Protein AF-A0A5R8N862-F1 (afdb_monomer_lite)

Foldseek 3Di:
DDDDDDDPPPPDDPDDPVQDWAFDDDDPPDTDTPNDPDDPPDDDDDDDDDDPVPHDDDDDDDDPVVVVVVVPVD

Radius of gyration: 16.67 Å; chains: 1; bounding box: 37×37×40 Å

pLDDT: mean 75.96, std 22.89, range [30.66, 96.88]

Structure (mmCIF, N/CA/C/O backbone):
data_AF-A0A5R8N862-F1
#
_entry.id   AF-A0A5R8N862-F1
#
loop_
_atom_site.group_PDB
_atom_site.id
_atom_site.type_symbol
_atom_site.label_atom_id
_atom_site.label_alt_id
_atom_site.label_comp_id
_atom_site.label_asym_id
_atom_site.label_entity_id
_atom_site.label_seq_id
_atom_site.pdbx_PDB_ins_code
_atom_site.Cartn_x
_atom_site.Cartn_y
_atom_site.Cartn_z
_atom_site.occupancy
_atom_site.B_iso_or_equiv
_atom_site.auth_seq_id
_atom_site.auth_comp_id
_atom_site.auth_asym_id
_atom_site.auth_atom_id
_atom_site.pdbx_PDB_model_num
ATOM 1 N N . MET A 1 1 ? 20.498 -25.082 15.033 1.00 40.19 1 MET A N 1
ATOM 2 C CA . MET A 1 1 ? 20.958 -24.520 13.742 1.00 40.19 1 MET A CA 1
ATOM 3 C C . MET A 1 1 ? 19.725 -24.200 12.896 1.00 40.19 1 MET A C 1
ATOM 5 O O . MET A 1 1 ? 19.329 -25.005 12.067 1.00 40.19 1 MET A O 1
ATOM 9 N N . HIS A 1 2 ? 19.057 -23.073 13.162 1.00 34.34 2 HIS A N 1
ATOM 10 C CA . HIS A 1 2 ? 17.881 -22.642 12.398 1.00 34.34 2 HIS A CA 1
ATOM 11 C C . HIS A 1 2 ? 18.330 -21.664 11.311 1.00 34.34 2 HIS A C 1
ATOM 13 O O . HIS A 1 2 ? 18.893 -20.617 11.617 1.00 34.34 2 HIS A O 1
ATOM 19 N N . ARG A 1 3 ? 18.131 -22.028 10.039 1.00 41.44 3 ARG A N 1
ATOM 20 C CA . ARG A 1 3 ? 18.270 -21.095 8.915 1.00 41.44 3 ARG A CA 1
ATOM 21 C C . ARG A 1 3 ? 16.948 -20.364 8.740 1.00 41.44 3 ARG A C 1
ATOM 23 O O . ARG A 1 3 ? 15.981 -20.943 8.254 1.00 41.44 3 ARG A O 1
ATOM 30 N N . GLU A 1 4 ? 16.939 -19.101 9.125 1.00 36.69 4 GLU A N 1
ATOM 31 C CA . GLU A 1 4 ? 15.889 -18.152 8.790 1.00 36.69 4 GLU A CA 1
ATOM 32 C C . GLU A 1 4 ? 15.958 -17.889 7.276 1.00 36.69 4 GLU A C 1
ATOM 34 O O . GLU A 1 4 ? 16.959 -17.38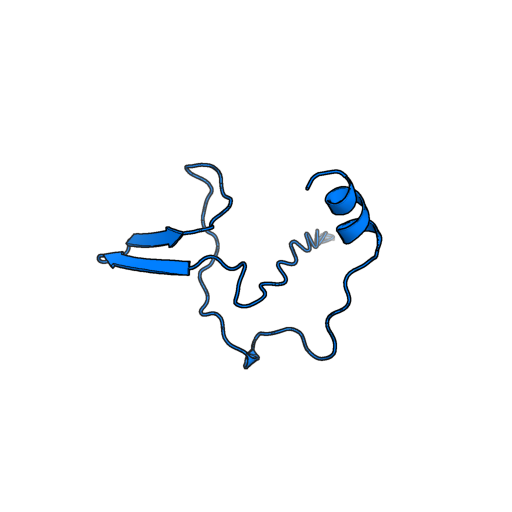5 6.762 1.00 36.69 4 GLU A O 1
ATOM 39 N N . ARG A 1 5 ? 14.939 -18.322 6.525 1.00 42.66 5 ARG A N 1
ATOM 40 C CA . ARG A 1 5 ? 14.799 -17.962 5.109 1.00 42.66 5 ARG A CA 1
ATOM 41 C C . ARG A 1 5 ? 13.888 -16.749 5.033 1.00 42.66 5 ARG A C 1
ATOM 43 O O . ARG A 1 5 ? 12.686 -16.860 5.243 1.00 42.66 5 ARG A O 1
ATOM 50 N N . ARG A 1 6 ? 14.479 -15.599 4.729 1.00 36.84 6 ARG A N 1
ATOM 51 C CA . ARG A 1 6 ? 13.760 -14.367 4.415 1.00 36.84 6 ARG A CA 1
ATOM 52 C C . ARG A 1 6 ? 13.291 -14.453 2.964 1.00 36.84 6 ARG A C 1
ATOM 54 O O . ARG A 1 6 ? 14.116 -14.421 2.055 1.00 36.84 6 ARG A O 1
ATOM 61 N N . LEU A 1 7 ? 11.989 -14.620 2.755 1.00 31.94 7 LEU A N 1
ATOM 62 C CA . LEU A 1 7 ? 11.359 -14.382 1.458 1.00 31.94 7 LEU A CA 1
ATOM 63 C C . LEU A 1 7 ? 11.067 -12.883 1.382 1.00 31.94 7 LEU A C 1
ATOM 65 O O . LEU A 1 7 ? 10.140 -12.389 2.015 1.00 31.94 7 LEU A O 1
ATOM 69 N N . GLU A 1 8 ? 11.909 -12.150 0.662 1.00 31.41 8 GLU A N 1
ATOM 70 C CA . GLU A 1 8 ? 11.672 -10.743 0.340 1.00 31.41 8 GLU A CA 1
ATOM 71 C C . GLU A 1 8 ? 10.670 -10.698 -0.825 1.00 31.41 8 GLU A C 1
ATOM 73 O O . GLU A 1 8 ? 11.046 -10.705 -1.996 1.00 31.41 8 GLU A O 1
ATOM 78 N N . VAL A 1 9 ? 9.370 -10.717 -0.523 1.00 30.66 9 VAL A N 1
ATOM 79 C CA . VAL A 1 9 ? 8.350 -10.367 -1.521 1.00 30.66 9 VAL A CA 1
ATOM 80 C C . VAL A 1 9 ? 8.366 -8.847 -1.637 1.00 30.66 9 VAL A C 1
ATOM 82 O O . VAL A 1 9 ? 7.788 -8.140 -0.815 1.00 30.66 9 VAL A O 1
ATOM 85 N N . ARG A 1 10 ? 9.088 -8.330 -2.634 1.00 32.59 10 ARG A N 1
ATOM 86 C CA . ARG A 1 10 ? 9.071 -6.903 -2.973 1.00 32.59 10 ARG A CA 1
ATOM 87 C C . ARG A 1 10 ? 7.814 -6.595 -3.774 1.00 32.59 10 ARG A C 1
ATOM 89 O O . ARG A 1 10 ? 7.853 -6.545 -4.999 1.00 32.59 10 ARG A O 1
ATOM 96 N N . LEU A 1 11 ? 6.702 -6.383 -3.079 1.00 36.47 11 LEU A N 1
ATOM 97 C CA . LEU A 1 11 ? 5.550 -5.707 -3.666 1.00 36.47 11 LEU A CA 1
ATOM 98 C C . LEU A 1 11 ? 5.824 -4.196 -3.600 1.00 36.47 11 LEU A C 1
ATOM 100 O O . LEU A 1 11 ? 5.459 -3.513 -2.648 1.00 36.47 11 LEU A O 1
ATOM 104 N N . GLY A 1 12 ? 6.604 -3.694 -4.557 1.00 33.75 12 GLY A N 1
ATOM 105 C CA . GLY A 1 12 ? 6.907 -2.270 -4.662 1.00 33.75 12 GLY A CA 1
ATOM 106 C C . GLY A 1 12 ? 5.783 -1.549 -5.395 1.00 33.75 12 GLY A C 1
ATOM 107 O O . GLY A 1 12 ? 5.761 -1.561 -6.622 1.00 33.75 12 GLY A O 1
ATOM 108 N N . PHE A 1 13 ? 4.872 -0.909 -4.666 1.00 40.69 13 PHE A N 1
ATOM 109 C CA . PHE A 1 13 ? 3.998 0.104 -5.253 1.00 40.69 13 PHE A CA 1
ATOM 110 C C . PHE A 1 13 ? 4.784 1.415 -5.365 1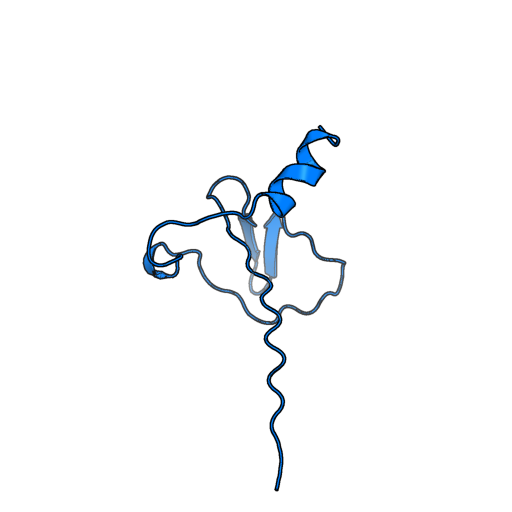.00 40.69 13 PHE A C 1
ATOM 112 O O . PHE A 1 13 ? 5.109 2.039 -4.358 1.00 40.69 13 PHE A O 1
ATOM 119 N N . VAL A 1 14 ? 5.093 1.847 -6.589 1.00 39.38 14 VAL A N 1
ATOM 120 C CA . VAL A 1 14 ? 5.452 3.247 -6.856 1.00 39.38 14 VAL A CA 1
ATOM 121 C C . VAL A 1 14 ? 4.137 4.002 -7.018 1.00 39.38 14 VAL A C 1
ATOM 123 O O . VAL A 1 14 ? 3.570 4.053 -8.107 1.00 39.38 14 VAL A O 1
ATOM 126 N N . ALA A 1 15 ? 3.615 4.560 -5.927 1.00 40.12 15 ALA A N 1
ATOM 127 C CA . ALA A 1 15 ? 2.471 5.457 -6.007 1.00 40.12 15 ALA A CA 1
ATOM 128 C C . ALA A 1 15 ? 2.943 6.803 -6.582 1.00 40.12 15 ALA A C 1
ATOM 130 O O . ALA A 1 15 ? 3.615 7.585 -5.912 1.00 40.12 15 ALA A O 1
ATOM 131 N N . ARG A 1 16 ? 2.600 7.102 -7.841 1.00 45.72 16 ARG A N 1
ATOM 132 C CA . ARG A 1 16 ? 2.497 8.508 -8.261 1.00 45.72 16 ARG A CA 1
ATOM 133 C C . ARG A 1 16 ? 1.259 9.097 -7.585 1.00 45.72 16 ARG A C 1
ATOM 135 O O . ARG A 1 16 ? 0.246 8.408 -7.496 1.00 45.72 16 ARG A O 1
ATOM 142 N N . ARG A 1 17 ? 1.303 10.383 -7.211 1.00 48.81 17 ARG A N 1
ATOM 143 C CA . ARG A 1 17 ? 0.179 11.142 -6.608 1.00 48.81 17 ARG A CA 1
ATOM 144 C C . ARG A 1 17 ? -1.172 11.010 -7.335 1.00 48.81 17 ARG A C 1
ATOM 146 O O . ARG A 1 17 ? -2.197 11.329 -6.751 1.00 48.81 17 ARG A O 1
ATOM 153 N N . GLU A 1 18 ? -1.179 10.554 -8.586 1.00 46.91 18 GLU A N 1
ATOM 154 C CA . GLU A 1 18 ? -2.372 10.412 -9.427 1.00 46.91 18 GLU A CA 1
ATOM 155 C C . GLU A 1 18 ? -2.898 8.961 -9.547 1.00 46.91 18 GLU A C 1
ATOM 157 O O . GLU A 1 18 ? -3.955 8.761 -10.135 1.00 46.91 18 GLU A O 1
ATOM 162 N N . GLN A 1 19 ? -2.215 7.951 -8.981 1.00 55.75 19 GLN A N 1
ATOM 163 C CA . GLN A 1 19 ? -2.621 6.527 -9.036 1.00 55.75 19 GLN A CA 1
ATOM 164 C C . GLN A 1 19 ? -2.616 5.814 -7.663 1.00 55.75 19 GLN A C 1
ATOM 166 O O . GLN A 1 19 ? -2.439 4.601 -7.586 1.00 55.75 19 GLN A O 1
ATOM 171 N N . GLY A 1 20 ? -2.762 6.556 -6.563 1.00 73.31 20 GLY A N 1
ATOM 172 C CA . GLY A 1 20 ? -2.763 5.999 -5.204 1.00 73.31 20 GLY A CA 1
ATOM 173 C C . GLY A 1 20 ? -4.153 5.636 -4.667 1.00 73.31 20 GLY A C 1
ATOM 174 O O . GLY A 1 20 ? -5.176 6.098 -5.172 1.00 73.31 20 GLY A O 1
ATOM 175 N N . VAL A 1 21 ? -4.179 4.850 -3.585 1.00 85.31 21 VAL A N 1
ATOM 176 C CA . VAL A 1 21 ? -5.380 4.647 -2.761 1.00 85.31 21 VAL A CA 1
ATOM 177 C C . VAL A 1 21 ? -5.708 5.960 -2.047 1.00 85.31 21 VAL A C 1
ATOM 179 O O . VAL A 1 21 ? -4.895 6.463 -1.274 1.00 85.31 21 VAL A O 1
ATOM 182 N N . ALA A 1 22 ? -6.887 6.523 -2.300 1.00 88.69 22 ALA A N 1
ATOM 183 C CA . ALA A 1 22 ? -7.300 7.808 -1.740 1.00 88.69 22 ALA A CA 1
ATOM 184 C C . ALA A 1 22 ? -8.319 7.627 -0.611 1.00 88.69 22 ALA A C 1
ATOM 186 O O . ALA A 1 22 ? -9.334 6.953 -0.800 1.00 88.69 22 ALA A O 1
ATOM 187 N N . THR A 1 23 ? -8.088 8.275 0.533 1.00 92.94 23 THR A N 1
ATOM 188 C CA . THR A 1 23 ? -9.054 8.325 1.639 1.00 92.94 23 THR A CA 1
ATOM 189 C C . THR A 1 23 ? -10.242 9.211 1.274 1.00 92.94 23 THR A C 1
ATOM 191 O O . THR A 1 23 ? -10.073 10.357 0.862 1.00 92.94 23 THR A O 1
ATOM 194 N N . LEU A 1 24 ? -11.450 8.678 1.441 1.00 94.19 24 LEU A N 1
ATOM 195 C CA . LEU A 1 24 ? -12.719 9.364 1.202 1.00 94.19 24 LEU A CA 1
ATOM 196 C C . LEU A 1 24 ? -13.357 9.859 2.504 1.00 94.19 24 LEU A C 1
ATOM 198 O O . LEU A 1 24 ? -13.863 10.976 2.546 1.00 94.19 24 LEU A O 1
ATOM 202 N N . ALA A 1 25 ? -13.344 9.024 3.546 1.00 95.25 25 ALA A N 1
ATOM 203 C CA . ALA A 1 25 ? -13.934 9.309 4.852 1.00 95.25 25 ALA A CA 1
ATOM 204 C C . ALA A 1 25 ? -13.279 8.451 5.945 1.00 95.25 25 ALA A C 1
ATOM 206 O O . ALA A 1 25 ? -12.660 7.425 5.648 1.00 95.25 25 ALA A O 1
ATOM 207 N N . VAL A 1 26 ? -13.431 8.883 7.197 1.00 96.62 26 VAL A N 1
ATOM 208 C CA . VAL A 1 26 ? -13.009 8.140 8.388 1.00 96.62 26 VAL A CA 1
ATOM 209 C C . VAL A 1 26 ? -14.158 8.153 9.387 1.00 96.62 26 VAL A C 1
ATOM 211 O O . VAL A 1 26 ? -14.532 9.221 9.871 1.00 96.62 26 VAL A O 1
ATOM 214 N N . ASP A 1 27 ? -14.666 6.968 9.709 1.00 96.75 27 ASP A N 1
ATOM 215 C CA . ASP A 1 27 ? -15.800 6.759 10.603 1.00 96.75 27 ASP A CA 1
ATOM 216 C C . ASP A 1 27 ? -15.367 5.835 11.751 1.00 96.75 27 ASP A C 1
ATOM 218 O O . ASP A 1 27 ? -15.414 4.610 11.678 1.00 96.75 27 ASP A O 1
ATOM 222 N N . GLY A 1 28 ? -14.867 6.431 12.838 1.00 96.88 28 GLY A N 1
ATOM 223 C CA . GLY A 1 28 ? -14.313 5.673 13.961 1.00 96.88 28 GLY A CA 1
ATOM 224 C C . GLY A 1 28 ? -13.045 4.906 13.572 1.00 96.88 28 GLY A C 1
ATOM 225 O O . GLY A 1 28 ? -11.981 5.510 13.454 1.00 96.88 28 GLY A O 1
ATOM 226 N N . LEU A 1 29 ? -13.157 3.581 13.427 1.00 94.88 29 LEU A N 1
ATOM 227 C CA . LEU A 1 29 ? -12.062 2.697 12.996 1.00 94.88 29 LEU A CA 1
ATOM 228 C C . LEU A 1 29 ? -12.163 2.296 11.517 1.00 94.88 29 LEU A C 1
ATOM 230 O O . LEU A 1 29 ? -11.268 1.614 11.016 1.00 94.88 29 LEU A O 1
ATOM 234 N N . ASP A 1 30 ? -13.213 2.735 10.824 1.00 96.25 30 ASP A N 1
ATOM 235 C CA . ASP A 1 30 ? -13.415 2.458 9.409 1.00 96.25 30 ASP A CA 1
ATOM 236 C C . ASP A 1 30 ? -12.792 3.565 8.551 1.00 96.25 30 ASP A C 1
ATOM 238 O O . ASP A 1 30 ? -12.997 4.760 8.781 1.00 96.25 30 ASP A O 1
ATOM 242 N N . ILE A 1 31 ? -12.018 3.163 7.540 1.00 96.00 31 ILE A N 1
ATOM 243 C CA . ILE A 1 31 ? -11.410 4.065 6.558 1.00 96.00 31 ILE A CA 1
ATOM 244 C C . ILE A 1 31 ? -12.004 3.731 5.195 1.00 96.00 31 ILE A C 1
ATOM 246 O O . ILE A 1 31 ? -11.732 2.680 4.613 1.00 96.00 31 ILE A O 1
ATOM 250 N N . HIS A 1 32 ? -12.792 4.654 4.658 1.00 95.50 32 HIS A N 1
ATOM 251 C CA . HIS A 1 32 ? -13.367 4.513 3.329 1.00 95.50 32 HIS A CA 1
ATOM 252 C C . HIS A 1 32 ? -12.342 4.977 2.302 1.00 95.50 32 HIS A C 1
ATOM 254 O O . HIS A 1 32 ? -11.881 6.117 2.365 1.00 95.50 32 HIS A O 1
ATOM 260 N N . VAL A 1 33 ? -11.995 4.119 1.344 1.00 95.06 33 VAL A N 1
A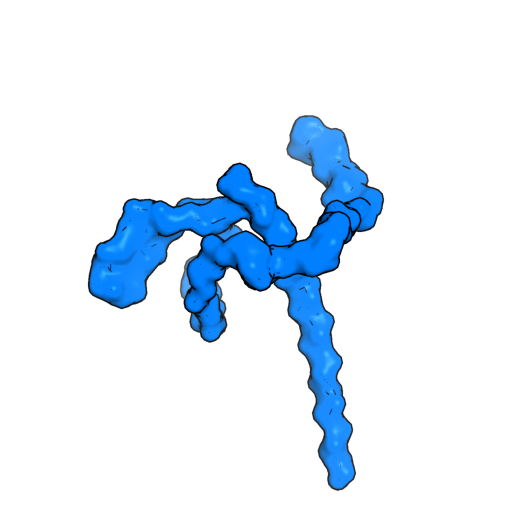TOM 261 C CA . VAL A 1 33 ? -10.967 4.411 0.338 1.00 95.06 33 VAL A CA 1
ATOM 262 C C . VAL A 1 33 ? -11.465 4.191 -1.087 1.00 95.06 33 VAL A C 1
ATOM 264 O O . VAL A 1 33 ? -12.418 3.452 -1.329 1.00 95.06 33 VAL A O 1
ATOM 267 N N . ARG A 1 34 ? -10.796 4.821 -2.054 1.00 92.50 34 ARG A N 1
ATOM 268 C CA . ARG A 1 34 ? -10.955 4.569 -3.493 1.00 92.50 34 ARG A CA 1
ATOM 269 C C . ARG A 1 34 ? -9.627 4.126 -4.090 1.00 92.50 34 ARG A C 1
ATOM 271 O O . ARG A 1 34 ? -8.591 4.667 -3.724 1.00 92.50 34 ARG A O 1
ATOM 278 N N . GLY A 1 35 ? -9.676 3.199 -5.046 1.00 89.31 35 GLY A N 1
ATOM 279 C CA . GLY A 1 35 ? -8.492 2.747 -5.786 1.00 89.31 35 GLY A CA 1
ATOM 280 C C . GLY A 1 35 ? -7.682 1.657 -5.082 1.00 89.31 35 GLY A C 1
ATOM 281 O O . GLY A 1 35 ? -6.578 1.362 -5.521 1.00 89.31 35 GLY A O 1
ATOM 282 N N . LEU A 1 36 ? -8.210 1.060 -4.005 1.00 92.25 36 LEU A N 1
ATOM 283 C CA . LEU A 1 36 ? -7.629 -0.142 -3.409 1.00 92.25 36 LEU A CA 1
ATOM 284 C C . LEU A 1 36 ? -7.961 -1.351 -4.288 1.00 92.25 36 LEU A C 1
ATOM 286 O O . LEU A 1 36 ? -9.125 -1.723 -4.413 1.00 92.25 36 LEU A O 1
ATOM 290 N N . ASP A 1 37 ? -6.933 -1.955 -4.873 1.00 91.88 37 ASP A N 1
ATOM 291 C CA . ASP A 1 37 ? -7.043 -3.192 -5.645 1.00 91.88 37 ASP A CA 1
ATOM 292 C C . ASP A 1 37 ? -6.819 -4.402 -4.728 1.00 91.88 37 ASP A C 1
ATOM 294 O O . ASP A 1 37 ? -5.744 -5.000 -4.684 1.00 91.88 37 ASP A O 1
ATOM 298 N N . ALA A 1 38 ? -7.819 -4.698 -3.898 1.00 91.94 38 ALA A N 1
ATOM 299 C CA . ALA A 1 38 ? -7.810 -5.845 -2.999 1.00 91.94 38 ALA A CA 1
ATOM 300 C C . ALA A 1 38 ? -9.144 -6.590 -3.072 1.00 91.94 38 ALA A C 1
ATOM 302 O O . ALA A 1 38 ? -10.210 -5.985 -3.187 1.00 91.94 38 ALA A O 1
ATOM 303 N N . ILE A 1 39 ? -9.080 -7.917 -2.971 1.00 96.31 39 ILE A N 1
ATOM 304 C CA . ILE A 1 39 ? -10.275 -8.757 -2.867 1.00 96.31 39 ILE A CA 1
ATOM 305 C C . ILE A 1 39 ? -10.91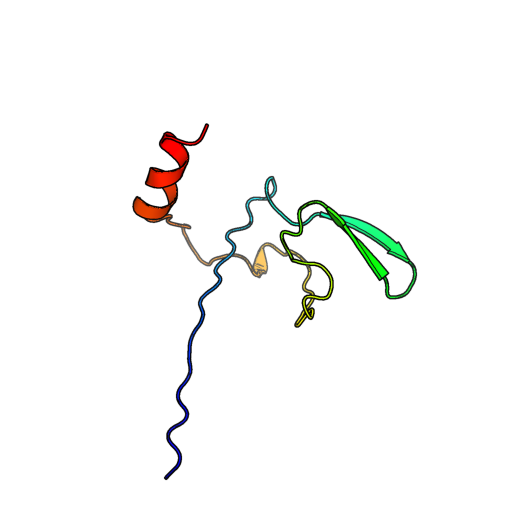4 -8.530 -1.494 1.00 96.31 39 ILE A C 1
ATOM 307 O O . ILE A 1 39 ? -10.212 -8.331 -0.498 1.00 96.31 39 ILE A O 1
ATOM 311 N N . ASP A 1 40 ? -12.242 -8.592 -1.433 1.00 95.50 40 ASP A N 1
ATOM 312 C CA . ASP A 1 40 ? -12.979 -8.505 -0.176 1.00 95.50 40 ASP A CA 1
ATOM 313 C C . ASP A 1 40 ? -12.460 -9.504 0.879 1.00 95.50 40 ASP A C 1
ATOM 315 O O . ASP A 1 40 ? -12.116 -10.649 0.571 1.00 95.50 40 ASP A O 1
ATOM 319 N N . GLY A 1 41 ? -12.359 -9.045 2.127 1.00 94.12 41 GLY A N 1
ATOM 320 C CA . GLY A 1 41 ? -11.811 -9.822 3.244 1.00 94.12 41 GLY A CA 1
ATOM 321 C C . GLY A 1 41 ? -10.286 -10.003 3.254 1.00 94.12 41 GLY A C 1
ATOM 322 O O . GLY A 1 41 ? -9.775 -10.679 4.150 1.00 94.12 41 GLY A O 1
ATOM 323 N N . THR A 1 42 ? -9.540 -9.408 2.313 1.00 96.44 42 THR A N 1
ATOM 324 C CA . THR A 1 42 ? -8.065 -9.423 2.353 1.00 96.44 42 THR A CA 1
ATOM 325 C C . THR A 1 42 ? -7.567 -8.764 3.649 1.00 96.44 42 THR A C 1
ATOM 327 O O . THR A 1 42 ? -7.900 -7.603 3.896 1.00 96.44 42 THR A O 1
ATOM 330 N N . PRO A 1 43 ? -6.759 -9.451 4.484 1.00 95.88 43 PRO A N 1
ATOM 331 C CA . PRO A 1 43 ? -6.255 -8.863 5.721 1.00 95.88 43 PRO A CA 1
ATOM 332 C C . PRO A 1 43 ? -5.377 -7.632 5.472 1.00 95.88 43 PRO A C 1
ATOM 334 O O . PRO A 1 43 ? -4.426 -7.682 4.690 1.00 95.88 43 PRO A O 1
ATOM 337 N N . VAL A 1 44 ? -5.651 -6.548 6.198 1.00 94.06 44 VAL A N 1
ATOM 338 C CA . VAL A 1 44 ? -4.792 -5.358 6.226 1.00 94.06 44 VAL A CA 1
ATOM 339 C C . VAL A 1 44 ? -3.680 -5.576 7.249 1.00 94.06 44 VAL A C 1
ATOM 341 O O . VAL A 1 44 ? -3.952 -5.873 8.410 1.00 94.06 44 VAL A O 1
ATOM 344 N N . LEU A 1 45 ? -2.425 -5.444 6.816 1.00 94.75 45 LEU A N 1
ATOM 345 C CA . LEU A 1 45 ? -1.258 -5.663 7.679 1.00 94.75 45 LEU A CA 1
ATOM 346 C C . LEU A 1 45 ? -0.755 -4.380 8.353 1.00 94.75 45 LEU A C 1
ATOM 348 O O . LEU A 1 45 ? -0.297 -4.437 9.490 1.00 94.75 45 LEU A O 1
ATOM 352 N N . ASP A 1 46 ? -0.804 -3.244 7.653 1.00 92.31 46 ASP A N 1
ATOM 353 C CA . ASP A 1 46 ? -0.328 -1.944 8.141 1.00 92.31 46 ASP A CA 1
ATOM 354 C C . ASP A 1 46 ? -1.023 -0.799 7.384 1.00 92.31 46 ASP A C 1
ATOM 356 O O . ASP A 1 46 ? -1.437 -0.974 6.234 1.00 92.31 46 ASP A O 1
ATOM 360 N N . ILE A 1 47 ? -1.125 0.374 8.015 1.00 90.81 47 ILE A N 1
ATOM 361 C CA . ILE A 1 47 ? -1.641 1.612 7.415 1.00 90.81 47 ILE A CA 1
ATOM 362 C C . ILE A 1 47 ? -0.664 2.740 7.746 1.00 90.81 47 ILE A C 1
ATOM 364 O O . ILE A 1 47 ? -0.373 3.011 8.911 1.00 90.81 47 ILE A O 1
ATOM 368 N N . ARG A 1 48 ? -0.164 3.422 6.712 1.00 86.31 48 ARG A N 1
ATOM 369 C CA . ARG A 1 48 ? 0.826 4.502 6.833 1.00 86.31 48 ARG A CA 1
ATOM 370 C C . ARG A 1 48 ? 0.353 5.741 6.076 1.00 86.31 48 ARG A C 1
ATOM 372 O O . ARG A 1 48 ? -0.240 5.592 5.008 1.00 86.31 48 ARG A O 1
ATOM 379 N N . PRO A 1 49 ? 0.636 6.952 6.580 1.00 84.50 49 PRO A N 1
ATOM 380 C CA . PRO A 1 49 ? 0.448 8.160 5.791 1.00 84.50 49 PRO A CA 1
ATOM 381 C C . PRO A 1 49 ? 1.420 8.178 4.605 1.00 84.50 49 PRO A C 1
ATOM 383 O O . PRO A 1 49 ? 2.588 7.811 4.748 1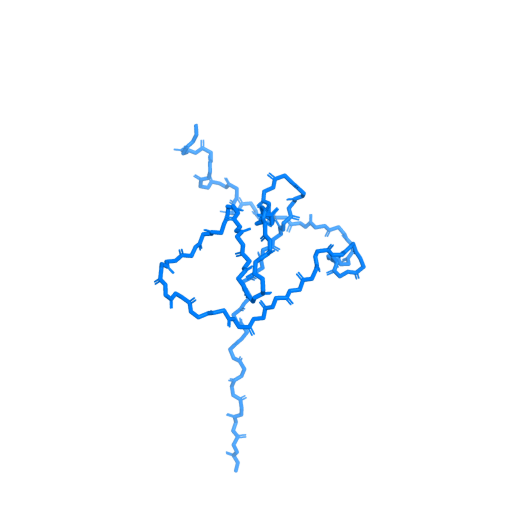.00 84.50 49 PRO A O 1
ATOM 386 N N . ASP A 1 50 ? 0.943 8.647 3.454 1.00 85.50 50 ASP A N 1
ATOM 387 C CA . ASP A 1 50 ? 1.797 8.953 2.306 1.00 85.50 50 ASP A CA 1
ATOM 388 C C . ASP A 1 50 ? 2.595 10.232 2.601 1.00 85.50 50 ASP A C 1
ATOM 390 O O . ASP A 1 50 ? 2.037 11.329 2.682 1.00 85.50 50 ASP A O 1
ATOM 394 N N . MET A 1 51 ? 3.898 10.079 2.839 1.00 84.06 51 MET A N 1
ATOM 395 C CA . MET A 1 51 ? 4.811 11.167 3.190 1.00 84.06 51 MET A CA 1
ATOM 396 C C . MET A 1 51 ? 6.007 11.157 2.243 1.00 84.06 51 MET A C 1
ATOM 398 O O . MET A 1 51 ? 6.618 10.113 2.015 1.00 84.06 51 MET A O 1
ATOM 402 N N . THR A 1 52 ? 6.379 12.337 1.741 1.00 85.19 52 THR A N 1
ATOM 403 C CA . THR A 1 52 ? 7.505 12.511 0.803 1.00 85.19 52 THR A CA 1
ATOM 404 C C . THR A 1 52 ? 8.806 11.959 1.387 1.00 85.19 52 THR A C 1
ATOM 406 O O . THR A 1 52 ? 9.615 11.363 0.682 1.00 85.19 52 THR A O 1
ATOM 409 N N . GLU A 1 53 ? 8.982 12.108 2.696 1.00 86.88 53 GLU A N 1
ATOM 410 C CA . GLU A 1 53 ? 10.127 11.660 3.483 1.00 86.88 53 GLU A CA 1
ATOM 411 C C . GLU A 1 53 ? 10.272 10.130 3.529 1.00 86.88 53 GLU A C 1
ATOM 413 O O . GLU A 1 53 ? 11.367 9.630 3.785 1.00 86.88 53 GLU A O 1
ATOM 418 N N . PHE A 1 54 ? 9.191 9.387 3.264 1.00 82.31 54 PHE A N 1
ATOM 419 C CA . PHE A 1 54 ? 9.194 7.925 3.140 1.00 82.31 54 PHE A CA 1
ATOM 420 C C . PHE A 1 54 ? 9.241 7.441 1.685 1.00 82.31 54 PHE A C 1
ATOM 422 O O . PHE A 1 54 ? 9.219 6.234 1.440 1.00 82.31 54 PHE A O 1
ATOM 429 N N . GLY A 1 55 ? 9.314 8.363 0.723 1.00 83.88 55 GLY A N 1
ATOM 430 C CA . GLY A 1 55 ? 9.433 8.034 -0.688 1.00 83.88 55 GLY A CA 1
ATOM 431 C C . GLY A 1 55 ? 10.778 7.385 -1.052 1.00 83.88 55 GLY A C 1
ATOM 432 O O . GLY A 1 55 ? 11.709 7.329 -0.239 1.00 83.88 55 GLY A O 1
ATOM 433 N N . PRO A 1 56 ? 10.911 6.895 -2.297 1.00 86.06 56 PRO A N 1
ATOM 434 C CA . PRO A 1 56 ? 12.170 6.372 -2.810 1.00 86.06 56 PRO A CA 1
ATOM 435 C C . PRO A 1 56 ? 13.307 7.388 -2.672 1.00 86.06 56 PRO A C 1
ATOM 437 O O . PRO A 1 56 ? 13.149 8.573 -2.968 1.00 86.06 56 PRO A O 1
ATOM 440 N N . GLN A 1 57 ? 14.480 6.911 -2.265 1.00 88.06 57 GLN A N 1
ATOM 441 C CA . GLN A 1 57 ? 15.688 7.727 -2.254 1.00 88.06 57 GLN A CA 1
ATOM 442 C C . GLN A 1 57 ? 16.311 7.739 -3.655 1.00 88.06 57 GLN A C 1
ATOM 444 O O . GLN A 1 57 ? 16.720 6.695 -4.160 1.00 88.06 57 GLN A O 1
ATOM 449 N N . GLY A 1 58 ? 16.417 8.923 -4.261 1.00 86.62 58 GLY A N 1
ATOM 450 C CA . GLY A 1 58 ? 16.997 9.105 -5.594 1.00 86.62 58 GLY A CA 1
ATOM 451 C C . GLY A 1 58 ? 15.990 8.945 -6.737 1.00 86.62 58 GLY A C 1
ATOM 452 O O . GLY A 1 58 ? 14.778 9.010 -6.543 1.00 86.62 58 GLY A O 1
ATOM 453 N N . GLU A 1 59 ? 16.502 8.788 -7.957 1.00 88.31 59 GLU A N 1
ATOM 454 C CA . GLU A 1 59 ? 15.665 8.648 -9.149 1.00 88.31 59 GLU A CA 1
ATOM 455 C C . GLU A 1 59 ? 14.935 7.297 -9.155 1.00 88.31 59 GLU A C 1
ATOM 457 O O . GLU A 1 59 ? 15.531 6.238 -8.953 1.00 88.31 59 GLU A O 1
ATOM 462 N N . THR A 1 60 ? 13.627 7.330 -9.406 1.00 87.06 60 THR A N 1
ATOM 463 C CA . THR A 1 60 ? 12.828 6.113 -9.566 1.00 87.06 60 THR A CA 1
ATOM 464 C C . THR A 1 60 ? 12.924 5.627 -11.008 1.00 87.06 60 THR A C 1
ATOM 466 O O . THR A 1 60 ? 12.536 6.344 -11.928 1.00 87.06 60 THR A O 1
ATOM 469 N N . VAL A 1 61 ? 13.392 4.393 -11.207 1.00 88.50 61 VAL A N 1
ATOM 470 C CA . VAL A 1 61 ? 13.531 3.776 -12.533 1.00 88.50 61 VAL A CA 1
ATOM 471 C C . VAL A 1 61 ? 12.561 2.604 -12.663 1.00 88.50 61 VAL A C 1
ATOM 473 O O . VAL A 1 61 ? 12.534 1.714 -11.816 1.00 88.50 61 VAL A O 1
ATOM 476 N N . GLN A 1 62 ? 11.780 2.587 -13.744 1.00 86.81 62 GLN A N 1
ATOM 477 C CA . GLN A 1 62 ? 10.894 1.478 -14.097 1.00 86.81 62 GLN A CA 1
ATOM 478 C C . GLN A 1 62 ? 11.567 0.598 -15.160 1.00 86.81 62 GLN A C 1
ATOM 480 O O . GLN A 1 62 ? 12.022 1.125 -16.179 1.00 86.81 62 GLN A O 1
ATOM 485 N N . PRO A 1 63 ? 11.636 -0.731 -14.975 1.00 89.88 63 PRO A N 1
ATOM 486 C CA . PRO A 1 63 ? 12.173 -1.608 -16.003 1.00 89.88 63 PRO A CA 1
ATOM 487 C C . PRO A 1 63 ? 11.227 -1.683 -17.210 1.00 89.88 63 PRO A C 1
ATOM 489 O O . PRO A 1 63 ? 10.007 -1.654 -17.058 1.00 89.88 63 PRO A O 1
ATOM 492 N N . ALA A 1 64 ? 11.788 -1.827 -18.415 1.00 90.44 64 ALA A N 1
ATOM 493 C CA . ALA A 1 64 ? 11.019 -1.813 -19.665 1.00 90.44 64 ALA A CA 1
ATOM 494 C C . ALA A 1 64 ? 9.888 -2.858 -19.701 1.00 90.44 64 ALA A C 1
ATOM 496 O O . ALA A 1 64 ? 8.781 -2.541 -20.135 1.00 90.44 64 ALA A O 1
ATOM 497 N N . TRP A 1 65 ? 10.131 -4.055 -19.154 1.00 90.31 65 TRP A N 1
ATOM 498 C CA . TRP A 1 65 ? 9.151 -5.145 -19.112 1.00 90.31 65 TRP A CA 1
ATOM 499 C C . TRP A 1 65 ? 7.882 -4.804 -18.318 1.00 90.31 65 TRP A C 1
ATOM 501 O O . TRP A 1 65 ? 6.853 -5.429 -18.536 1.00 90.31 65 TRP A O 1
ATOM 511 N N . ALA A 1 66 ? 7.923 -3.827 -17.404 1.00 88.00 66 ALA A N 1
ATOM 512 C CA . ALA A 1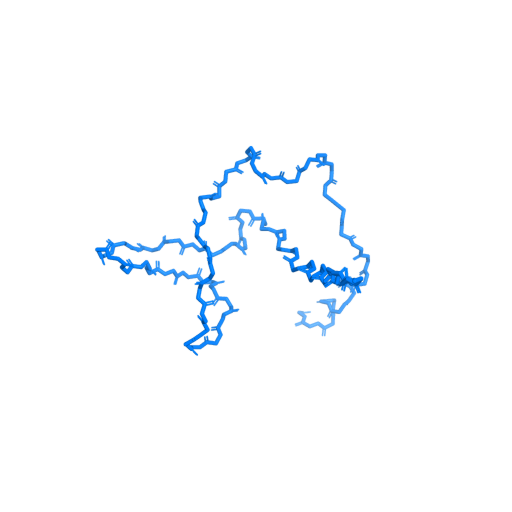 66 ? 6.730 -3.381 -16.679 1.00 88.00 66 ALA A CA 1
ATOM 513 C C . ALA A 1 66 ? 5.848 -2.455 -17.537 1.00 88.00 66 ALA A C 1
ATOM 515 O O . ALA A 1 66 ? 4.653 -2.328 -17.293 1.00 88.00 66 ALA A O 1
ATOM 516 N N . THR A 1 67 ? 6.431 -1.813 -18.553 1.00 86.44 67 THR A N 1
ATOM 517 C CA . THR A 1 67 ? 5.726 -0.927 -19.491 1.00 86.44 67 THR A CA 1
ATOM 518 C C . THR A 1 67 ? 5.205 -1.683 -20.707 1.00 86.44 67 THR A C 1
ATOM 520 O O . THR A 1 67 ? 4.129 -1.371 -21.207 1.00 86.44 67 THR A O 1
ATOM 523 N N . GLU A 1 68 ? 5.981 -2.645 -21.209 1.00 90.19 68 GLU A N 1
ATOM 524 C CA . GLU A 1 68 ? 5.697 -3.371 -22.453 1.00 90.19 68 GLU A CA 1
ATOM 525 C C . GLU A 1 68 ? 4.273 -3.953 -22.518 1.00 90.19 68 GLU A C 1
ATOM 527 O O . GLU A 1 68 ? 3.590 -3.645 -23.494 1.00 90.19 68 GLU A O 1
ATOM 532 N N . PRO A 1 69 ? 3.757 -4.667 -21.495 1.00 87.56 69 PRO A N 1
ATOM 533 C CA . PRO A 1 69 ? 2.406 -5.228 -21.530 1.00 87.56 69 PRO A CA 1
ATOM 534 C C . PRO A 1 69 ? 1.293 -4.182 -21.622 1.00 87.56 69 PRO A C 1
ATOM 536 O O . PRO A 1 69 ? 0.211 -4.479 -22.118 1.00 87.56 69 PRO A O 1
ATOM 539 N N . MET A 1 70 ? 1.532 -2.954 -21.150 1.00 83.81 70 MET A N 1
ATOM 540 C CA . MET A 1 70 ? 0.510 -1.905 -21.163 1.00 83.81 70 MET A CA 1
ATOM 541 C C . MET A 1 70 ? 0.315 -1.279 -22.549 1.00 83.81 70 MET A C 1
ATOM 543 O O . MET A 1 70 ? -0.707 -0.639 -22.775 1.00 83.81 70 MET A O 1
ATOM 547 N N . ARG A 1 71 ? 1.268 -1.449 -23.478 1.00 81.44 71 ARG A N 1
ATOM 548 C CA . ARG A 1 71 ? 1.181 -0.876 -24.835 1.00 81.44 71 ARG A CA 1
ATOM 549 C C . ARG A 1 71 ? 0.066 -1.481 -25.682 1.00 81.44 71 ARG A C 1
ATOM 551 O O . ARG A 1 71 ? -0.448 -0.793 -26.551 1.00 81.44 71 ARG A O 1
ATOM 558 N N . ASP A 1 72 ? -0.293 -2.730 -25.406 1.00 76.50 72 ASP A N 1
ATOM 559 C CA . ASP A 1 72 ? -1.255 -3.498 -26.202 1.00 76.50 72 ASP A CA 1
ATOM 560 C C . ASP A 1 72 ? -2.599 -3.688 -25.468 1.00 76.50 72 ASP A C 1
ATOM 562 O O . ASP A 1 72 ? -3.418 -4.525 -25.852 1.00 76.50 72 ASP A O 1
ATOM 566 N N . HIS A 1 73 ? -2.817 -2.962 -24.366 1.00 63.16 73 HIS A N 1
ATOM 567 C CA . HIS A 1 73 ? -4.022 -3.058 -23.528 1.00 63.16 73 HIS A CA 1
ATOM 568 C C . HIS A 1 73 ? -4.810 -1.746 -23.397 1.00 63.16 73 HIS A C 1
ATOM 570 O O . HIS A 1 73 ? -5.875 -1.754 -22.778 1.00 63.16 73 HIS A O 1
ATOM 576 N N . TYR A 1 74 ? -4.334 -0.656 -24.007 1.00 51.12 74 TYR A N 1
ATOM 577 C CA . TYR A 1 74 ? -5.023 0.635 -24.095 1.00 51.12 74 TYR A CA 1
ATOM 578 C C . TYR A 1 74 ? -5.120 1.121 -25.537 1.00 51.12 74 TYR A C 1
ATOM 580 O O . TYR A 1 74 ? -4.153 0.895 -26.298 1.00 51.12 74 TYR A O 1
#

Secondary structure (DSSP, 8-state):
----------------TTSS-EEEEEETTEEEEES----TTPPP-------GGGSPSS-----HHHHGGGGG--

Sequence (74 aa):
MHRERRLEVRLGFVARREQGVATLAVDGLDIHVRGLDAIDGTPVLDIRPDMTEFGPQGETVQPAWATEPMRDHY